Protein AF-A0A7D5QLG1-F1 (afdb_monomer)

Radius of gyration: 14.91 Å; Cα contacts (8 Å, |Δi|>4): 49; chains: 1; bounding box: 29×39×29 Å

Secondary structure (DSSP, 8-state):
--HHHHT---GGGG--TTT-S-THHHHHHHHHIIIIIHHHHHHTTSEEEETTTTEEEE-TTHHHHHHHHHHHHH-GGGS-GGGSPP---

Foldseek 3Di:
DDPCVLPVQDPVNVPPVVVPDPPVVVVVVVVCCVPPPVVVCVVVQQWDADPVVRDIGGGPCVVVCVVVVVVCSVCVVPDPPPVVPPPPD

Sequence (89 aa):
MTLYEYNRRDIEEFTAPRFNTEEKDWELFKAELNRKHLPRLKRAGIISWDRDSDTITRGPKFEDVRPLIRLIDDHPDELPEDWSYPEID

Nearest PDB structures (foldseek):
  4hbl-assembly1_B  TM=6.049E-01  e=3.252E+00  Staphylococcus epidermidis RP62A
  6rxx-assembly1_Cr  TM=6.122E-01  e=3.998E+00  Thermochaetoides thermophila
  4gcv-assembly2_D  TM=6.018E-01  e=6.041E+00  Pseudomonas aeruginosa PAO1

Mean predicted aligned error: 11.34 Å

Structure (mmCIF, N/CA/C/O backbone):
data_AF-A0A7D5QLG1-F1
#
_entry.id   AF-A0A7D5QLG1-F1
#
loop_
_atom_site.group_PDB
_atom_site.id
_atom_site.type_symbol
_atom_site.label_atom_id
_atom_site.label_alt_id
_atom_site.label_comp_id
_atom_site.label_asym_id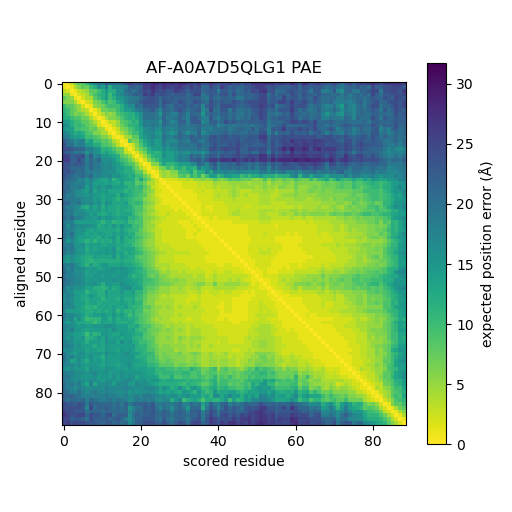
_atom_site.label_entity_id
_atom_site.label_seq_id
_atom_site.pdbx_PDB_ins_code
_atom_site.Cartn_x
_atom_site.Cartn_y
_atom_site.Cartn_z
_atom_site.occupancy
_atom_site.B_iso_or_equiv
_atom_site.auth_seq_id
_atom_site.auth_comp_id
_atom_site.auth_asym_id
_atom_site.auth_atom_id
_atom_site.pdbx_PDB_model_num
ATOM 1 N N . MET A 1 1 ? 12.757 -16.144 -2.496 1.00 40.91 1 MET A N 1
ATOM 2 C CA . MET A 1 1 ? 12.852 -14.749 -2.035 1.00 40.91 1 MET A CA 1
ATOM 3 C C . MET A 1 1 ? 11.473 -14.127 -2.059 1.00 40.91 1 MET A C 1
ATOM 5 O O . MET A 1 1 ? 10.744 -14.328 -3.026 1.00 40.91 1 MET A O 1
ATOM 9 N N . THR A 1 2 ? 11.071 -13.494 -0.962 1.00 33.47 2 THR A N 1
ATOM 10 C CA . THR A 1 2 ? 9.736 -12.894 -0.806 1.00 33.47 2 THR A CA 1
ATOM 11 C C . THR A 1 2 ? 9.768 -11.407 -1.158 1.00 33.47 2 THR A C 1
ATOM 13 O O . THR A 1 2 ? 10.814 -10.775 -1.073 1.00 33.47 2 THR A O 1
ATOM 16 N N . LEU A 1 3 ? 8.616 -10.832 -1.517 1.00 41.91 3 LEU A N 1
ATOM 17 C CA . LEU A 1 3 ? 8.451 -9.398 -1.821 1.00 41.91 3 LEU A CA 1
ATOM 18 C C . LEU A 1 3 ? 8.975 -8.474 -0.692 1.00 41.91 3 LEU A C 1
ATOM 20 O O . LEU A 1 3 ? 9.308 -7.323 -0.938 1.00 41.91 3 LEU A O 1
ATOM 24 N N . TYR A 1 4 ? 9.074 -8.995 0.536 1.00 35.28 4 TYR A N 1
ATOM 25 C CA . TYR A 1 4 ? 9.613 -8.299 1.706 1.00 35.28 4 TYR A CA 1
ATOM 26 C C . TYR A 1 4 ? 11.142 -8.125 1.669 1.00 35.28 4 TYR A C 1
ATOM 28 O O . TYR A 1 4 ? 11.670 -7.208 2.283 1.00 35.28 4 TYR A O 1
ATOM 36 N N . GLU A 1 5 ? 11.864 -9.001 0.964 1.00 40.75 5 GLU A N 1
ATOM 37 C CA . GLU A 1 5 ? 13.332 -8.959 0.898 1.00 40.75 5 GLU A CA 1
ATOM 38 C C . GLU A 1 5 ? 13.840 -7.992 -0.176 1.00 40.75 5 GLU A C 1
ATOM 40 O O . GLU A 1 5 ? 14.898 -7.400 0.009 1.00 40.75 5 GLU A O 1
ATOM 45 N N . TYR A 1 6 ? 13.089 -7.815 -1.269 1.00 44.25 6 TYR A N 1
ATOM 46 C CA . TYR A 1 6 ? 13.456 -6.911 -2.369 1.00 44.25 6 TYR A CA 1
ATOM 47 C C . TYR A 1 6 ? 13.054 -5.459 -2.096 1.00 44.25 6 TYR A C 1
ATOM 49 O O . TYR A 1 6 ? 13.764 -4.536 -2.475 1.00 44.25 6 TYR A O 1
ATOM 57 N N . ASN A 1 7 ? 11.955 -5.262 -1.363 1.00 47.28 7 ASN A N 1
ATOM 58 C CA . ASN A 1 7 ? 11.464 -3.947 -0.969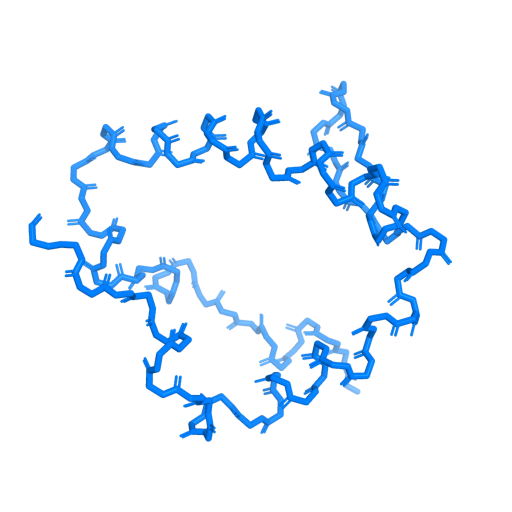 1.00 47.28 7 ASN A CA 1
ATOM 59 C C . ASN A 1 7 ? 11.632 -3.720 0.542 1.00 47.28 7 ASN A C 1
ATOM 61 O O . ASN A 1 7 ? 10.730 -3.213 1.214 1.00 47.28 7 ASN A O 1
ATOM 65 N N . ARG A 1 8 ? 12.779 -4.133 1.102 1.00 44.81 8 ARG A N 1
ATOM 66 C CA . ARG A 1 8 ? 13.179 -3.756 2.464 1.00 44.81 8 ARG A CA 1
ATOM 67 C C . ARG A 1 8 ? 13.648 -2.302 2.434 1.00 44.81 8 ARG A C 1
ATOM 69 O O . ARG A 1 8 ? 14.839 -2.035 2.538 1.00 44.81 8 ARG A O 1
ATOM 76 N N . ARG A 1 9 ? 12.704 -1.384 2.248 1.00 51.12 9 ARG A N 1
ATOM 77 C CA . ARG A 1 9 ? 12.974 0.047 2.355 1.00 51.12 9 ARG A CA 1
ATOM 78 C C . ARG A 1 9 ? 13.122 0.363 3.828 1.00 51.12 9 ARG A C 1
ATOM 80 O O . ARG A 1 9 ? 12.230 0.045 4.621 1.00 51.12 9 ARG A O 1
ATOM 87 N N . ASP A 1 10 ? 14.270 0.906 4.201 1.00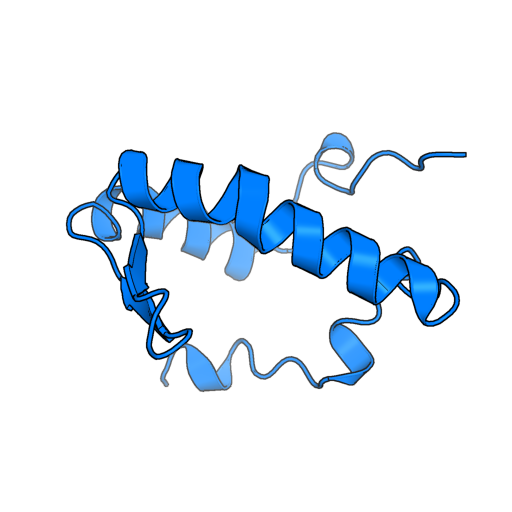 48.44 10 ASP A N 1
ATOM 88 C CA . ASP A 1 10 ? 14.445 1.425 5.551 1.00 48.44 10 ASP A CA 1
ATOM 89 C C . ASP A 1 10 ? 13.446 2.579 5.769 1.00 48.44 10 ASP A C 1
ATOM 91 O O . ASP A 1 10 ? 13.015 3.220 4.806 1.00 48.44 10 ASP A O 1
ATOM 95 N N . ILE A 1 11 ? 13.041 2.853 7.012 1.00 48.69 11 ILE A N 1
ATOM 96 C CA . ILE A 1 11 ? 12.169 4.007 7.311 1.00 48.69 11 ILE A CA 1
ATOM 97 C C . ILE A 1 11 ? 12.811 5.298 6.790 1.00 48.69 11 ILE A C 1
ATOM 99 O O . ILE A 1 11 ? 12.112 6.202 6.335 1.00 48.69 11 ILE A O 1
ATOM 103 N N . GLU A 1 12 ? 14.142 5.346 6.788 1.00 48.78 12 GLU A N 1
ATOM 104 C CA . GLU A 1 12 ? 14.914 6.461 6.251 1.00 48.78 12 GLU A CA 1
ATOM 105 C C . GLU A 1 12 ? 14.835 6.571 4.720 1.00 48.78 12 GLU A C 1
ATOM 107 O O . GLU A 1 12 ? 15.009 7.655 4.181 1.00 48.78 12 GLU A O 1
ATOM 112 N N . GLU A 1 13 ? 14.489 5.509 3.993 1.00 48.06 13 GLU A N 1
ATOM 113 C CA . GLU A 1 13 ? 14.347 5.516 2.529 1.00 48.06 13 GLU A CA 1
ATOM 114 C C . GLU A 1 13 ? 12.957 5.998 2.068 1.00 48.06 13 GLU A C 1
ATOM 116 O O . GLU A 1 13 ? 12.782 6.439 0.934 1.00 48.06 13 GLU A O 1
ATOM 121 N N . PHE A 1 14 ? 11.970 6.002 2.974 1.00 45.38 14 PHE A N 1
ATOM 122 C CA . PHE A 1 14 ? 10.705 6.726 2.792 1.00 45.38 14 PHE A CA 1
ATOM 123 C C . PHE A 1 14 ? 10.832 8.233 3.034 1.00 45.38 14 PHE A C 1
ATOM 125 O O . PHE A 1 14 ? 9.850 8.962 2.855 1.00 45.38 14 PHE A O 1
ATOM 132 N N . THR A 1 15 ? 12.029 8.730 3.364 1.00 44.16 15 THR A N 1
ATOM 133 C CA . THR A 1 15 ? 12.331 10.154 3.212 1.00 44.16 15 THR A CA 1
ATOM 134 C C . THR A 1 15 ? 12.463 10.459 1.721 1.00 44.16 15 THR A C 1
ATOM 136 O O . THR A 1 15 ? 13.538 10.680 1.172 1.00 44.16 15 THR A O 1
ATOM 139 N N . ALA A 1 16 ? 11.327 10.493 1.012 1.00 44.38 16 ALA A N 1
ATOM 140 C CA . ALA A 1 16 ? 11.298 11.281 -0.208 1.00 44.38 16 ALA A CA 1
ATOM 141 C C . ALA A 1 16 ? 11.811 12.676 0.197 1.00 44.38 16 ALA A C 1
ATOM 143 O O . ALA A 1 16 ? 11.373 13.188 1.230 1.00 44.38 16 ALA A O 1
ATOM 144 N N . PRO A 1 17 ? 12.692 13.326 -0.574 1.00 41.16 17 PRO A N 1
ATOM 145 C CA . PRO A 1 17 ? 13.134 14.694 -0.286 1.00 41.16 17 PRO A CA 1
ATOM 146 C C . PRO A 1 17 ? 11.961 15.674 -0.068 1.00 41.16 17 PRO A C 1
ATOM 148 O O . PRO A 1 17 ? 12.118 16.707 0.570 1.00 41.16 17 PRO A O 1
ATOM 151 N N . ARG A 1 18 ? 10.763 15.301 -0.541 1.00 43.88 18 ARG A N 1
ATOM 152 C CA . ARG A 1 18 ? 9.472 15.986 -0.398 1.00 43.88 18 ARG A CA 1
ATOM 153 C C . ARG A 1 18 ? 8.646 15.600 0.851 1.00 43.88 18 ARG A C 1
ATOM 155 O O . ARG A 1 18 ? 7.695 16.299 1.164 1.00 43.88 18 ARG A O 1
ATOM 162 N N . PHE A 1 19 ? 8.990 14.519 1.557 1.00 44.97 19 PHE A N 1
ATOM 163 C CA . PHE A 1 19 ? 8.508 14.210 2.916 1.00 44.97 19 PHE A CA 1
ATOM 164 C C . PHE A 1 19 ? 9.492 14.678 3.997 1.00 44.97 19 PHE A C 1
ATOM 166 O O . PHE A 1 19 ? 9.236 14.472 5.182 1.00 44.97 19 PHE A O 1
ATO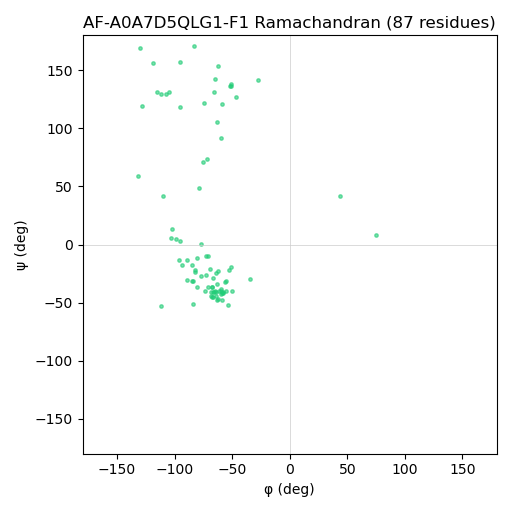M 173 N N . ASN A 1 20 ? 10.596 15.340 3.617 1.00 48.56 20 ASN A N 1
ATOM 174 C CA . ASN A 1 20 ? 11.459 16.078 4.544 1.00 48.56 20 ASN A CA 1
ATOM 175 C C . ASN A 1 20 ? 10.854 17.440 4.901 1.00 48.56 20 ASN A C 1
ATOM 177 O O . ASN A 1 20 ? 11.461 18.504 4.804 1.00 48.56 20 ASN A O 1
ATOM 181 N N . THR A 1 21 ? 9.593 17.385 5.254 1.00 45.09 21 THR A N 1
ATOM 182 C CA . THR A 1 21 ? 8.757 18.508 5.582 1.00 45.09 21 THR A CA 1
ATOM 183 C C . THR A 1 21 ? 8.407 18.331 7.041 1.00 45.09 21 THR A C 1
ATOM 185 O O . THR A 1 21 ? 8.054 17.225 7.450 1.00 45.09 21 THR A O 1
ATOM 188 N N . GLU A 1 22 ? 8.577 19.392 7.822 1.00 51.38 22 GLU A N 1
ATOM 189 C CA . GLU A 1 22 ? 8.214 19.496 9.238 1.00 51.38 22 GLU A CA 1
ATOM 190 C C . GLU A 1 22 ? 7.031 18.575 9.606 1.00 51.38 22 GLU A C 1
ATOM 192 O O . GLU A 1 22 ? 6.098 18.475 8.816 1.00 51.38 22 GLU A O 1
ATOM 197 N N . GLU A 1 23 ? 7.029 17.933 10.788 1.00 52.47 23 GLU A N 1
ATOM 198 C CA . GLU A 1 23 ? 6.044 16.915 11.254 1.00 52.47 23 GLU A CA 1
ATOM 199 C C . GLU A 1 23 ? 4.576 17.119 10.797 1.00 52.47 23 GLU A C 1
ATOM 201 O O . GLU A 1 23 ? 3.822 16.163 10.609 1.00 52.47 23 GLU A O 1
ATOM 206 N N . LYS A 1 24 ? 4.177 18.376 10.593 1.00 52.38 24 LYS A N 1
ATOM 207 C CA . LYS A 1 24 ? 2.923 18.842 9.993 1.00 52.38 24 LYS A CA 1
ATOM 208 C C . LYS A 1 24 ? 2.553 18.200 8.648 1.00 52.38 24 LYS A C 1
ATOM 210 O O . LYS A 1 24 ? 1.381 17.887 8.435 1.00 52.38 24 LYS A O 1
ATOM 215 N N . ASP A 1 25 ? 3.513 17.982 7.763 1.00 65.31 25 ASP A N 1
ATOM 216 C CA . ASP A 1 25 ? 3.249 17.498 6.403 1.00 65.31 25 ASP A CA 1
ATOM 217 C C . ASP A 1 25 ? 3.078 15.978 6.354 1.00 65.31 25 ASP A C 1
ATOM 219 O O . ASP A 1 25 ? 2.345 15.453 5.514 1.00 65.31 25 ASP A O 1
ATOM 223 N N . TRP A 1 26 ? 3.630 15.265 7.338 1.00 64.19 26 TRP A N 1
ATOM 224 C CA . TRP A 1 26 ? 3.361 13.843 7.530 1.00 64.19 26 TRP A CA 1
ATOM 225 C C . TRP A 1 26 ? 1.918 13.589 7.981 1.00 64.19 26 TRP A C 1
ATOM 227 O O . TRP A 1 26 ? 1.255 12.678 7.480 1.00 64.19 26 TRP A O 1
ATOM 237 N N . GLU A 1 27 ? 1.388 14.422 8.879 1.00 74.25 27 GLU A N 1
ATOM 238 C CA . GLU A 1 27 ? -0.015 14.336 9.303 1.00 74.25 27 GLU A CA 1
ATOM 239 C C . GLU A 1 27 ? -0.983 14.707 8.172 1.00 74.25 27 GLU A C 1
ATOM 241 O O . GLU A 1 27 ? -2.026 14.063 8.005 1.00 74.25 27 GLU A O 1
ATOM 246 N N . LEU A 1 28 ? -0.621 15.688 7.338 1.00 75.44 28 LEU A N 1
ATOM 247 C CA . LEU A 1 28 ? -1.381 16.013 6.133 1.00 75.44 28 LEU A CA 1
ATOM 248 C C . LEU A 1 28 ? -1.376 14.840 5.144 1.00 75.44 28 LEU A C 1
ATOM 250 O O . LEU A 1 28 ? -2.444 14.418 4.692 1.00 75.44 28 LEU A O 1
ATOM 254 N N . PHE A 1 29 ? -0.207 14.259 4.871 1.00 76.75 29 PHE A N 1
ATOM 255 C CA . PHE A 1 29 ? -0.073 13.105 3.987 1.00 76.75 29 PHE A CA 1
ATOM 256 C C . PHE A 1 29 ? -0.890 11.905 4.478 1.00 76.75 29 PHE A C 1
ATOM 258 O O . PHE A 1 29 ? -1.676 11.338 3.715 1.00 76.75 29 PHE A O 1
ATOM 265 N N . LYS A 1 30 ? -0.796 11.548 5.766 1.00 78.12 30 LYS A N 1
ATOM 266 C CA . LYS A 1 30 ? -1.629 10.486 6.358 1.00 78.12 30 LYS A CA 1
ATOM 267 C C . LYS A 1 30 ? -3.113 10.784 6.211 1.00 78.12 30 LYS A C 1
ATOM 269 O O . LYS A 1 30 ? -3.893 9.873 5.918 1.00 78.12 30 LYS A O 1
ATOM 274 N N . ALA A 1 31 ? -3.528 12.033 6.423 1.00 81.12 31 ALA A N 1
ATOM 275 C CA . ALA A 1 31 ? -4.922 12.424 6.281 1.00 81.12 31 ALA A CA 1
ATOM 276 C C . ALA A 1 31 ? -5.403 12.269 4.830 1.00 81.12 31 ALA A C 1
ATOM 278 O O . ALA A 1 31 ? -6.509 11.771 4.604 1.00 81.12 31 ALA A O 1
ATOM 279 N N . GLU A 1 32 ? -4.589 12.639 3.840 1.00 80.44 32 GLU A N 1
ATOM 280 C CA . GLU A 1 32 ? -4.913 12.453 2.424 1.00 80.44 32 GLU A CA 1
ATOM 281 C C . GLU A 1 32 ? -4.921 10.981 2.012 1.00 80.44 32 GLU A C 1
ATOM 283 O O . GLU A 1 32 ? -5.867 10.534 1.354 1.00 80.44 32 GLU A O 1
ATOM 288 N N . LEU A 1 33 ? -3.929 10.203 2.450 1.00 83.19 33 LEU A N 1
ATOM 289 C CA . LEU A 1 33 ? -3.856 8.760 2.232 1.00 83.19 33 LEU A CA 1
ATOM 290 C C . LEU A 1 33 ? -5.142 8.080 2.722 1.00 83.19 33 LEU A C 1
ATOM 292 O O . LEU A 1 33 ? -5.829 7.414 1.942 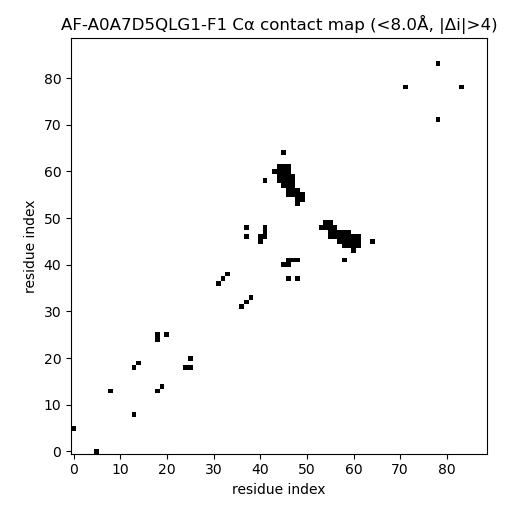1.00 83.19 33 LEU A O 1
ATOM 296 N N . ASN A 1 34 ? -5.534 8.352 3.968 1.00 84.06 34 ASN A N 1
ATOM 297 C CA . ASN A 1 34 ? -6.729 7.790 4.595 1.00 84.06 34 ASN A CA 1
ATOM 298 C C . ASN A 1 34 ? -8.046 8.267 3.967 1.00 84.06 34 ASN A C 1
ATOM 300 O O . ASN A 1 34 ? -8.985 7.484 3.806 1.00 84.06 34 ASN A O 1
ATOM 304 N N . ARG A 1 35 ? -8.163 9.555 3.621 1.00 85.56 35 ARG A N 1
ATOM 305 C CA . ARG A 1 35 ? -9.440 10.141 3.167 1.00 85.56 35 ARG A CA 1
ATOM 306 C C . ARG A 1 35 ? -9.659 10.043 1.661 1.00 85.56 35 ARG A C 1
ATOM 308 O O . ARG A 1 35 ? -10.807 9.967 1.229 1.00 85.56 35 ARG A O 1
ATOM 315 N N . LYS A 1 36 ? -8.592 10.060 0.857 1.00 85.69 36 LYS A N 1
ATOM 316 C CA . LYS A 1 36 ? -8.668 10.116 -0.613 1.00 85.69 36 LYS A CA 1
ATOM 317 C C . LYS A 1 36 ? -8.193 8.822 -1.261 1.00 85.69 36 LYS A C 1
ATOM 319 O O . LYS A 1 36 ? -8.917 8.260 -2.083 1.00 85.69 36 LYS A O 1
ATOM 324 N N . HIS A 1 37 ? -7.000 8.342 -0.922 1.00 86.06 37 HIS A N 1
ATOM 325 C CA . HIS A 1 37 ? -6.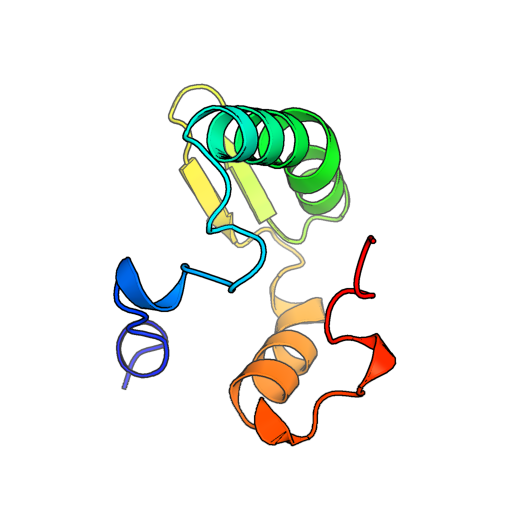337 7.294 -1.704 1.00 86.06 37 HIS A CA 1
ATOM 326 C C . HIS A 1 37 ? -6.795 5.882 -1.326 1.00 86.06 37 HIS A C 1
ATOM 328 O O . HIS A 1 37 ? -7.254 5.142 -2.201 1.00 86.06 37 HIS A O 1
ATOM 334 N N . LEU A 1 38 ? -6.776 5.524 -0.038 1.00 91.00 38 LEU A N 1
ATOM 335 C CA . LEU A 1 38 ? -7.202 4.196 0.421 1.00 91.00 38 LEU A CA 1
ATOM 336 C C . LEU A 1 38 ? -8.666 3.877 0.062 1.00 91.00 38 LEU A C 1
ATOM 338 O O . LEU A 1 38 ? -8.919 2.792 -0.471 1.00 91.00 38 LEU A O 1
ATOM 342 N N . PRO A 1 39 ? -9.644 4.799 0.208 1.00 93.19 39 PRO A N 1
ATOM 343 C CA . PRO A 1 39 ? -11.007 4.558 -0.264 1.00 93.19 39 PRO A CA 1
ATOM 344 C C . PRO A 1 39 ? -11.093 4.292 -1.770 1.00 93.19 39 PRO A C 1
ATOM 346 O O . PRO A 1 39 ? -11.882 3.449 -2.200 1.00 93.19 39 PRO A O 1
ATOM 349 N N . ARG A 1 40 ? -10.294 4.992 -2.588 1.00 92.94 40 ARG A N 1
ATOM 350 C CA . ARG A 1 40 ? -10.285 4.813 -4.048 1.00 92.94 40 ARG A CA 1
ATOM 351 C C . ARG A 1 40 ? -9.730 3.448 -4.433 1.00 92.94 40 ARG A C 1
ATOM 353 O O . ARG A 1 40 ? -10.350 2.769 -5.247 1.00 92.94 40 ARG A O 1
ATOM 360 N N . LEU A 1 41 ? -8.622 3.037 -3.821 1.00 93.62 41 LEU A N 1
ATOM 361 C CA . LEU A 1 41 ? -8.010 1.727 -4.053 1.00 93.62 41 LEU A CA 1
ATOM 362 C C . LEU A 1 41 ? -8.919 0.585 -3.579 1.00 93.62 41 LEU A C 1
ATOM 364 O O . LEU A 1 41 ? -9.074 -0.409 -4.291 1.00 93.62 41 LEU A O 1
ATOM 368 N N . LYS A 1 42 ? -9.589 0.753 -2.428 1.00 93.31 42 LYS A N 1
ATOM 369 C CA . LYS A 1 42 ? -10.591 -0.200 -1.927 1.00 93.31 42 LYS A CA 1
ATOM 370 C C . LYS A 1 42 ? -11.770 -0.322 -2.887 1.00 93.31 42 LYS A C 1
ATOM 372 O O . LYS A 1 42 ? -12.167 -1.425 -3.245 1.00 93.31 42 LYS A O 1
ATOM 377 N N . ARG A 1 43 ? -12.309 0.809 -3.357 1.00 95.44 43 ARG A N 1
ATOM 378 C CA . ARG A 1 43 ? -13.410 0.834 -4.333 1.00 95.44 43 ARG A CA 1
ATOM 379 C C . ARG A 1 43 ? -13.019 0.204 -5.671 1.00 95.44 43 ARG A C 1
ATOM 381 O O . ARG A 1 43 ? -13.856 -0.425 -6.306 1.00 95.44 43 ARG A O 1
ATOM 388 N N . ALA A 1 44 ? -11.762 0.347 -6.085 1.00 94.94 44 ALA A N 1
ATOM 389 C CA . ALA A 1 44 ? -11.227 -0.324 -7.266 1.00 94.94 44 ALA A CA 1
ATOM 390 C C . ALA A 1 44 ? -11.015 -1.837 -7.058 1.00 94.94 44 ALA A C 1
ATOM 392 O O . ALA A 1 44 ? -10.756 -2.540 -8.028 1.00 94.94 44 ALA A O 1
ATOM 393 N N . GLY A 1 45 ? -11.131 -2.349 -5.827 1.00 95.50 45 GLY A N 1
ATOM 394 C CA . GLY A 1 45 ? -10.906 -3.755 -5.486 1.00 95.50 45 GLY A CA 1
ATOM 395 C C . GLY A 1 45 ? -9.432 -4.159 -5.457 1.00 95.50 45 GLY A C 1
ATOM 396 O O . GLY A 1 45 ? -9.137 -5.345 -5.344 1.00 95.50 45 GLY A O 1
ATOM 397 N N . ILE A 1 46 ? -8.515 -3.194 -5.562 1.00 95.62 46 ILE A N 1
ATOM 398 C CA . ILE A 1 46 ? -7.066 -3.431 -5.572 1.00 95.62 46 ILE A CA 1
ATOM 399 C C . ILE A 1 46 ? -6.581 -3.788 -4.166 1.00 95.62 46 ILE A C 1
ATOM 401 O O . ILE A 1 46 ? -5.770 -4.695 -3.993 1.00 95.62 46 ILE A O 1
ATOM 405 N N . ILE A 1 47 ? -7.117 -3.106 -3.152 1.00 94.12 47 ILE A N 1
ATOM 406 C CA . ILE A 1 47 ? -6.857 -3.395 -1.740 1.00 94.12 47 ILE A CA 1
ATOM 407 C C . ILE A 1 47 ? -8.155 -3.765 -1.026 1.00 94.12 47 ILE A C 1
ATOM 409 O O . ILE A 1 47 ? -9.243 -3.345 -1.421 1.00 94.12 47 ILE A O 1
ATOM 413 N N . SER A 1 48 ? -8.026 -4.500 0.069 1.00 92.12 48 SER A N 1
ATOM 414 C CA . SER A 1 48 ? -9.011 -4.514 1.139 1.00 92.12 48 SER A CA 1
ATOM 415 C C . SER A 1 48 ? -8.445 -3.698 2.296 1.00 92.12 48 SER A C 1
ATOM 417 O O . SER A 1 48 ? -7.284 -3.855 2.663 1.00 92.12 48 SER A O 1
ATOM 419 N N . TRP A 1 49 ? -9.244 -2.783 2.831 1.00 91.19 49 TRP A N 1
ATOM 420 C CA . TRP A 1 49 ? -8.832 -1.913 3.928 1.00 91.19 49 TRP A CA 1
ATOM 421 C C . TRP A 1 49 ? -9.860 -1.988 5.048 1.00 91.19 49 TRP A C 1
ATOM 423 O O . TRP A 1 49 ? -11.043 -1.679 4.829 1.00 91.19 49 TRP A O 1
ATOM 433 N N . ASP A 1 50 ? -9.388 -2.429 6.209 1.00 87.56 50 ASP A N 1
ATOM 434 C CA . ASP A 1 50 ? -10.100 -2.422 7.477 1.00 87.56 50 ASP A CA 1
ATOM 435 C C . ASP A 1 50 ? -9.711 -1.152 8.242 1.00 87.56 50 ASP A C 1
ATOM 437 O O . ASP A 1 50 ? -8.537 -0.931 8.536 1.00 87.56 50 ASP A O 1
ATOM 441 N N . ARG A 1 51 ? -10.700 -0.292 8.507 1.00 82.69 51 ARG A N 1
ATOM 442 C CA . ARG A 1 51 ? -10.485 0.979 9.210 1.00 82.69 51 ARG A CA 1
ATOM 443 C C . ARG A 1 51 ? -10.434 0.818 10.720 1.00 82.69 51 ARG A C 1
ATOM 445 O O . ARG A 1 51 ? -9.882 1.688 11.380 1.00 82.69 51 ARG A O 1
ATOM 452 N N . ASP A 1 52 ? -11.012 -0.255 11.244 1.00 85.38 52 ASP A N 1
ATOM 453 C CA . ASP A 1 52 ? -11.110 -0.472 12.681 1.00 85.38 52 ASP A CA 1
ATOM 454 C C . ASP A 1 52 ? -9.786 -1.033 13.214 1.00 85.38 52 ASP A C 1
ATOM 456 O O . ASP A 1 52 ? -9.337 -0.649 14.291 1.00 85.38 52 ASP A O 1
ATOM 460 N N . SER A 1 53 ? -9.121 -1.884 12.425 1.00 86.38 53 SER A N 1
ATOM 461 C CA . SER A 1 53 ? -7.792 -2.426 12.735 1.00 86.38 53 SER A CA 1
ATOM 462 C C . SER A 1 53 ? -6.636 -1.709 12.024 1.00 86.38 53 SER A C 1
ATOM 464 O O . SER A 1 53 ? -5.501 -2.180 12.090 1.00 86.38 53 SER A O 1
ATOM 466 N N . ASP A 1 54 ? -6.927 -0.632 11.288 1.00 81.62 54 ASP A N 1
ATOM 467 C CA . ASP A 1 54 ? -5.995 0.097 10.410 1.00 81.62 54 ASP A CA 1
ATOM 468 C C . ASP A 1 54 ? -5.114 -0.826 9.544 1.00 81.62 54 ASP A C 1
ATOM 470 O O . ASP A 1 54 ? -3.905 -0.658 9.395 1.00 81.62 54 ASP A O 1
ATOM 474 N N . THR A 1 55 ? -5.722 -1.884 9.003 1.00 84.94 55 THR A N 1
ATOM 475 C CA . THR A 1 55 ? -5.002 -2.942 8.289 1.00 84.94 55 THR A CA 1
ATOM 476 C C . THR A 1 55 ? -5.336 -2.914 6.806 1.00 84.94 55 THR A C 1
ATOM 478 O O . THR A 1 55 ? -6.502 -2.942 6.400 1.00 84.94 55 THR A O 1
ATOM 481 N N . ILE A 1 56 ? -4.298 -2.913 5.971 1.00 87.94 56 ILE A N 1
ATOM 482 C CA . ILE A 1 5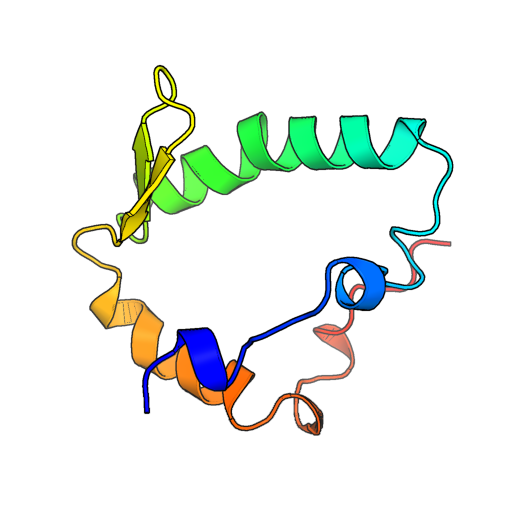6 ? -4.415 -2.986 4.514 1.00 87.94 56 ILE A CA 1
ATOM 483 C C . ILE A 1 56 ? -3.962 -4.370 4.050 1.00 87.94 56 ILE A C 1
ATOM 485 O O . ILE A 1 56 ? -2.877 -4.838 4.385 1.00 87.94 56 ILE A O 1
ATOM 489 N N . THR A 1 57 ? -4.791 -5.024 3.244 1.00 91.56 57 THR A N 1
ATOM 490 C CA . THR A 1 57 ? -4.510 -6.327 2.629 1.00 91.56 57 THR A CA 1
ATOM 491 C C . THR A 1 57 ? -4.795 -6.282 1.128 1.00 91.56 57 THR A C 1
ATOM 493 O O . THR A 1 57 ? -5.364 -5.318 0.608 1.00 91.56 57 THR A O 1
ATOM 496 N N . ARG A 1 58 ? -4.379 -7.318 0.392 1.00 93.06 58 ARG A N 1
ATOM 497 C CA . ARG A 1 58 ? -4.655 -7.416 -1.049 1.00 93.06 58 ARG A CA 1
ATOM 498 C C . ARG A 1 58 ? -6.153 -7.574 -1.288 1.00 93.06 58 ARG A C 1
ATOM 500 O O . ARG A 1 58 ? -6.806 -8.401 -0.657 1.00 93.06 58 ARG A O 1
ATOM 507 N N . GLY A 1 59 ? -6.684 -6.773 -2.203 1.00 93.75 59 GLY A N 1
ATOM 508 C CA . GLY A 1 59 ? -8.062 -6.888 -2.655 1.00 93.75 59 GLY A CA 1
ATOM 509 C C . GLY A 1 59 ? -8.216 -7.958 -3.742 1.00 93.75 59 GLY A C 1
ATOM 510 O O . GLY A 1 59 ? -7.223 -8.455 -4.278 1.00 93.75 59 GLY A O 1
ATOM 511 N N . PRO A 1 60 ? -9.45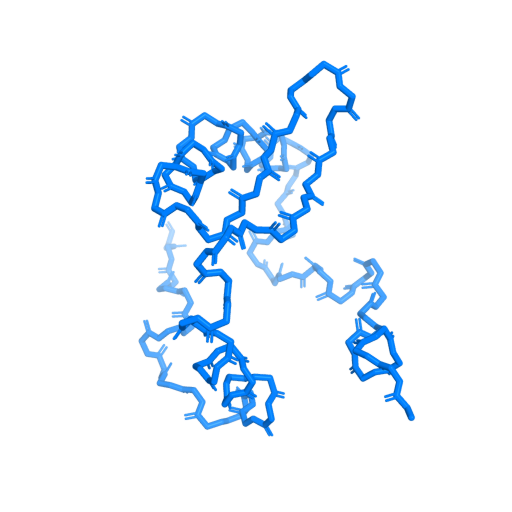8 -8.306 -4.109 1.00 95.94 60 PRO A N 1
ATOM 512 C CA . PRO A 1 60 ? -9.741 -9.354 -5.092 1.00 95.94 60 PRO A CA 1
ATOM 513 C C . PRO A 1 60 ? -9.194 -9.063 -6.499 1.00 95.94 60 PRO A C 1
ATOM 515 O O . PRO A 1 60 ? -8.982 -9.996 -7.263 1.00 95.94 60 PRO A O 1
ATOM 518 N N . LYS A 1 61 ? -8.955 -7.790 -6.840 1.00 94.50 61 LYS A N 1
ATOM 519 C CA . LYS A 1 61 ? -8.396 -7.347 -8.129 1.00 94.50 61 LYS A CA 1
ATOM 520 C C . LYS A 1 61 ? -6.913 -6.991 -8.048 1.00 94.50 61 LYS A C 1
ATOM 522 O O . LYS A 1 61 ? -6.377 -6.351 -8.945 1.00 94.50 61 LYS A O 1
ATOM 527 N N . PHE A 1 62 ? -6.235 -7.361 -6.962 1.00 94.06 62 PHE A N 1
ATOM 528 C CA . PHE A 1 62 ? -4.811 -7.070 -6.821 1.00 94.06 62 PHE A CA 1
ATOM 529 C C . PHE A 1 62 ? -3.987 -7.704 -7.948 1.00 94.06 62 PHE A C 1
ATOM 531 O O . PHE A 1 62 ? -3.084 -7.067 -8.484 1.00 94.06 62 PHE A O 1
ATOM 538 N N . GLU A 1 63 ? -4.319 -8.934 -8.341 1.00 93.75 63 GLU A N 1
ATOM 539 C CA . GLU A 1 63 ? -3.595 -9.646 -9.399 1.00 93.75 63 GLU A CA 1
ATOM 540 C C . GLU A 1 63 ? -3.705 -8.954 -10.768 1.00 93.75 63 GLU A C 1
ATOM 542 O O . GLU A 1 63 ? -2.777 -9.067 -11.561 1.00 93.75 63 GLU A O 1
ATOM 547 N N . ASP A 1 64 ? -4.754 -8.159 -11.012 1.00 94.94 64 ASP A N 1
ATOM 548 C CA . ASP A 1 64 ? -4.922 -7.398 -12.259 1.00 94.94 64 ASP A CA 1
ATOM 549 C C . ASP A 1 64 ? -3.862 -6.293 -12.398 1.00 94.94 64 ASP A C 1
ATOM 551 O O . ASP A 1 64 ? -3.367 -6.019 -13.489 1.00 94.94 64 ASP A O 1
ATOM 555 N N . VAL A 1 65 ? -3.494 -5.653 -11.282 1.00 92.00 65 VAL A N 1
ATOM 556 C CA . VAL A 1 65 ? -2.502 -4.561 -11.253 1.00 92.00 65 VAL A CA 1
ATOM 557 C C . VAL A 1 65 ? -1.101 -5.042 -10.888 1.00 92.00 65 VAL A C 1
ATOM 559 O O . VAL A 1 65 ? -0.124 -4.319 -11.074 1.00 92.00 65 VAL A O 1
ATOM 562 N N . ARG A 1 66 ? -0.975 -6.270 -10.383 1.00 90.38 66 ARG A N 1
ATOM 563 C CA . ARG A 1 66 ? 0.294 -6.848 -9.941 1.00 90.38 66 ARG A CA 1
ATOM 564 C C . ARG A 1 66 ? 1.394 -6.846 -11.011 1.00 90.38 66 ARG A C 1
ATOM 566 O O . ARG A 1 66 ? 2.528 -6.565 -10.630 1.00 90.38 66 ARG A O 1
ATOM 573 N N . PRO A 1 67 ? 1.134 -7.132 -12.303 1.00 91.25 67 PRO A N 1
ATOM 574 C CA . PRO A 1 67 ? 2.168 -7.054 -13.334 1.00 91.25 67 PRO A CA 1
ATOM 575 C C . PRO A 1 67 ? 2.732 -5.641 -13.488 1.00 91.25 67 PRO A C 1
ATOM 577 O O . PRO A 1 67 ? 3.941 -5.487 -13.599 1.00 91.25 67 PRO A O 1
ATOM 580 N N . LEU A 1 68 ? 1.873 -4.619 -13.422 1.00 88.50 68 LEU A N 1
ATOM 581 C CA . LEU A 1 68 ? 2.298 -3.221 -13.478 1.00 88.50 68 LEU A CA 1
ATOM 582 C C . LEU A 1 68 ? 3.120 -2.840 -12.243 1.00 88.50 68 LEU A C 1
ATOM 584 O O . LEU A 1 68 ? 4.177 -2.240 -12.378 1.00 88.50 68 LEU A O 1
ATOM 588 N N . ILE A 1 69 ? 2.660 -3.226 -11.047 1.00 86.62 69 ILE A N 1
ATOM 589 C CA . ILE A 1 69 ? 3.393 -2.967 -9.797 1.00 86.62 69 ILE A CA 1
ATOM 590 C C . ILE A 1 69 ? 4.781 -3.615 -9.842 1.00 86.62 69 ILE A C 1
ATOM 592 O O . ILE A 1 69 ? 5.752 -2.993 -9.435 1.00 86.62 69 ILE A O 1
ATOM 596 N N . ARG A 1 70 ? 4.882 -4.843 -10.362 1.00 85.94 70 ARG A N 1
ATOM 597 C CA . ARG A 1 70 ? 6.164 -5.536 -10.541 1.00 85.94 70 ARG A CA 1
ATOM 598 C C . ARG A 1 70 ? 7.075 -4.834 -11.532 1.00 85.94 70 ARG A C 1
ATOM 600 O O . ARG A 1 70 ? 8.238 -4.668 -11.229 1.00 85.94 70 ARG A O 1
ATOM 607 N N . LEU A 1 71 ? 6.543 -4.396 -12.671 1.00 85.44 71 LEU A N 1
ATOM 608 C CA . LEU A 1 71 ? 7.331 -3.673 -13.666 1.00 85.44 71 LEU A CA 1
ATOM 609 C C . LEU A 1 71 ? 7.963 -2.404 -13.073 1.00 85.44 71 LEU A C 1
ATOM 611 O O . LEU A 1 71 ? 9.123 -2.122 -13.336 1.00 85.44 71 LEU A O 1
ATOM 615 N N . ILE A 1 72 ? 7.205 -1.674 -12.250 1.00 83.50 72 ILE A N 1
ATOM 616 C CA . ILE A 1 72 ? 7.687 -0.479 -11.545 1.00 83.50 72 ILE A CA 1
ATOM 617 C C . ILE A 1 72 ? 8.768 -0.834 -10.512 1.00 83.50 72 ILE A C 1
ATOM 619 O O . ILE A 1 72 ? 9.742 -0.104 -10.374 1.00 83.50 72 ILE A O 1
ATOM 623 N N . ASP A 1 73 ? 8.588 -1.937 -9.784 1.00 79.38 73 ASP A N 1
ATOM 624 C CA . ASP A 1 73 ? 9.527 -2.408 -8.755 1.00 79.38 73 ASP A CA 1
ATOM 625 C C . ASP A 1 73 ? 10.834 -2.952 -9.357 1.00 79.38 73 ASP A C 1
ATOM 627 O O . ASP A 1 73 ? 11.907 -2.740 -8.800 1.00 79.38 73 ASP A O 1
ATOM 631 N N . ASP A 1 74 ? 10.741 -3.619 -10.510 1.00 82.94 74 ASP A N 1
ATOM 632 C CA . ASP A 1 74 ? 11.871 -4.219 -11.223 1.00 82.94 74 ASP A CA 1
ATOM 633 C C . ASP A 1 74 ? 12.711 -3.163 -11.975 1.00 82.94 74 ASP A C 1
ATOM 635 O O . ASP A 1 74 ? 13.906 -3.378 -12.171 1.00 82.94 74 ASP A O 1
ATOM 639 N N . HIS A 1 75 ? 12.107 -2.033 -12.376 1.00 82.12 75 HIS A N 1
ATOM 640 C CA . HIS A 1 75 ? 12.745 -0.971 -13.173 1.00 82.12 75 HIS A CA 1
ATOM 641 C C . HIS A 1 75 ? 12.508 0.444 -12.596 1.00 82.12 75 HIS A C 1
ATOM 643 O O . HIS A 1 75 ? 11.935 1.306 -13.273 1.00 82.12 75 HIS A O 1
ATOM 649 N N . PRO A 1 76 ? 12.913 0.722 -11.344 1.00 72.38 76 PRO A N 1
ATOM 650 C CA . PRO A 1 76 ? 12.655 2.012 -10.698 1.00 72.38 76 PRO A CA 1
ATOM 651 C C . PRO A 1 76 ? 13.399 3.185 -11.360 1.00 72.38 76 PRO A C 1
ATOM 653 O O . PRO A 1 76 ? 12.928 4.318 -11.319 1.00 72.38 76 PRO A O 1
ATOM 656 N N . ASP A 1 77 ? 14.550 2.918 -11.972 1.00 76.06 77 ASP A N 1
ATOM 657 C CA . ASP A 1 77 ? 15.420 3.865 -12.676 1.00 76.06 77 ASP A CA 1
ATOM 658 C C . ASP A 1 77 ? 14.961 4.185 -14.108 1.00 76.06 77 ASP A C 1
ATOM 660 O O . ASP A 1 77 ? 15.432 5.152 -14.704 1.00 76.06 77 ASP A O 1
ATOM 664 N N . GLU A 1 78 ? 14.005 3.423 -14.642 1.00 78.94 78 GLU A N 1
ATOM 665 C CA . GLU A 1 78 ? 13.429 3.629 -15.979 1.00 78.94 78 GLU A CA 1
ATOM 666 C C . GLU A 1 78 ? 12.037 4.281 -15.934 1.00 78.94 78 GLU A C 1
ATOM 668 O O . GLU A 1 78 ? 11.362 4.408 -16.961 1.00 78.94 78 GLU A O 1
ATOM 673 N N . LEU A 1 79 ? 11.569 4.677 -14.746 1.00 77.94 79 LE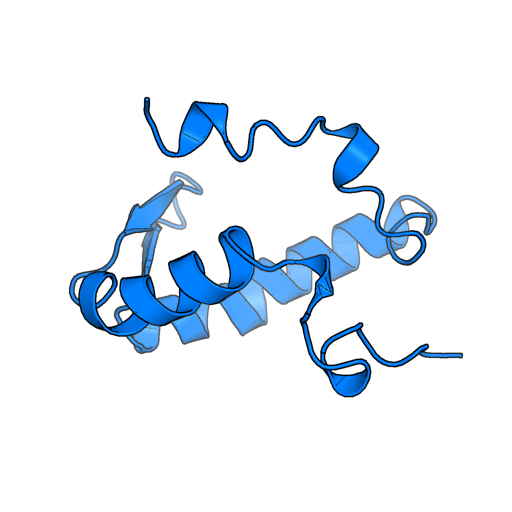U A N 1
ATOM 674 C CA . LEU A 1 79 ? 10.270 5.322 -14.613 1.00 77.94 79 LEU A CA 1
ATOM 675 C C . LEU A 1 79 ? 10.270 6.676 -15.339 1.00 77.94 79 LEU A C 1
ATOM 677 O O . LEU A 1 79 ? 11.266 7.399 -15.287 1.00 77.94 79 LEU A O 1
ATOM 681 N N . PRO A 1 80 ? 9.155 7.049 -15.998 1.00 77.69 80 PRO A N 1
ATOM 682 C CA . PRO A 1 80 ? 9.037 8.356 -16.627 1.00 77.69 80 PRO A CA 1
ATOM 683 C C . PRO A 1 80 ? 9.393 9.474 -15.646 1.00 77.69 80 PRO A C 1
ATOM 685 O O . PRO A 1 80 ? 8.936 9.454 -14.503 1.00 77.69 80 PRO A O 1
ATOM 688 N N . GLU A 1 81 ? 10.135 10.485 -16.102 1.00 66.88 81 GLU A N 1
ATOM 689 C CA . GLU A 1 81 ? 10.442 11.661 -15.274 1.00 66.88 81 GLU A CA 1
ATOM 690 C C . GLU A 1 81 ? 9.156 12.340 -14.768 1.00 66.88 81 GLU A C 1
ATOM 692 O O . GLU A 1 81 ? 9.117 12.788 -13.633 1.00 66.88 81 GLU A O 1
ATOM 697 N N . ASP A 1 82 ? 8.059 12.299 -15.535 1.00 63.78 82 ASP A N 1
ATOM 698 C CA . ASP A 1 82 ? 6.729 12.795 -15.128 1.00 63.78 82 ASP A CA 1
ATOM 699 C C . ASP A 1 82 ? 6.022 11.942 -14.050 1.00 63.78 82 ASP A C 1
ATOM 701 O O . ASP A 1 82 ? 4.961 12.316 -13.543 1.00 63.78 82 ASP A O 1
ATOM 705 N N . TRP A 1 83 ? 6.545 10.753 -13.732 1.00 67.19 83 TRP A N 1
ATOM 706 C CA . TRP A 1 83 ? 6.086 9.932 -12.604 1.00 67.19 83 TRP A CA 1
ATOM 707 C C . TRP A 1 83 ? 6.902 10.193 -11.338 1.00 67.19 83 TRP A C 1
ATOM 709 O O . TRP A 1 83 ? 6.419 9.890 -10.242 1.00 67.19 83 TRP A O 1
ATOM 719 N N . SER A 1 84 ? 8.093 10.794 -11.465 1.00 57.50 84 SER A N 1
ATOM 720 C CA . SER A 1 84 ? 8.661 11.559 -10.359 1.00 57.50 84 SER A CA 1
ATOM 721 C C . SER A 1 84 ? 7.653 12.655 -10.055 1.00 57.50 84 SER A C 1
ATOM 723 O O . SER A 1 84 ? 7.250 13.398 -10.949 1.00 57.50 84 SER A O 1
ATOM 725 N N . TYR A 1 85 ? 7.147 12.691 -8.823 1.00 50.66 85 TYR A N 1
ATOM 726 C CA . TYR A 1 85 ? 6.161 13.689 -8.424 1.00 50.66 85 TYR A CA 1
ATOM 727 C C . TYR A 1 85 ? 6.634 15.067 -8.901 1.00 50.66 85 TYR A C 1
ATOM 729 O O . TYR A 1 85 ? 7.775 15.417 -8.583 1.00 50.66 85 TYR A O 1
ATOM 737 N N . PRO A 1 86 ? 5.801 15.831 -9.642 1.00 41.53 86 PRO A N 1
ATOM 738 C CA . PRO A 1 86 ? 6.198 17.145 -10.118 1.00 41.53 86 PRO A CA 1
ATOM 739 C C . PRO A 1 86 ? 6.720 17.920 -8.924 1.00 41.53 86 PRO A C 1
ATOM 741 O O . PRO A 1 86 ? 6.140 17.836 -7.831 1.00 41.53 86 PRO A O 1
ATOM 744 N N . GLU A 1 87 ? 7.838 18.611 -9.118 1.00 43.34 87 GLU A N 1
ATOM 745 C CA . GLU A 1 87 ? 8.344 19.492 -8.093 1.00 43.34 87 GLU A CA 1
ATOM 746 C C . GLU A 1 87 ? 7.258 20.554 -7.811 1.00 43.34 87 GLU A C 1
ATOM 748 O O . GLU A 1 87 ? 7.152 21.538 -8.530 1.00 43.34 87 GLU A O 1
ATOM 753 N N . ILE A 1 88 ? 6.357 20.318 -6.842 1.00 38.03 88 ILE A N 1
ATOM 754 C CA . ILE A 1 88 ? 5.533 21.373 -6.252 1.00 38.03 88 ILE A CA 1
ATOM 755 C C . ILE A 1 88 ? 6.544 22.301 -5.585 1.00 38.03 88 ILE A C 1
ATOM 757 O O . ILE A 1 88 ? 7.167 21.889 -4.597 1.00 38.03 88 ILE A O 1
ATOM 761 N N . ASP A 1 89 ? 6.752 23.436 -6.240 1.00 33.53 89 ASP A N 1
ATOM 762 C CA . ASP A 1 89 ? 7.329 24.684 -5.734 1.00 33.53 89 ASP A CA 1
ATOM 763 C C . ASP A 1 89 ? 6.643 25.110 -4.421 1.00 33.53 89 ASP A C 1
ATOM 765 O O . ASP A 1 89 ? 5.397 24.949 -4.327 1.00 33.53 89 ASP A O 1
#

pLDDT: mean 71.6, std 20.45, range [33.47, 95.94]

Organism: NCBI:txid2743089

Solvent-accessible surface area (backbone atoms only — not comparable to full-atom values): 5515 Å² total; per-residue (Å²): 139,56,78,66,71,80,62,65,69,51,79,73,67,66,53,43,83,84,61,73,42,66,77,70,51,54,56,50,48,51,48,44,40,63,70,55,47,51,55,50,39,35,74,67,26,38,29,38,72,44,80,90,75,74,41,79,46,80,18,92,40,28,74,79,50,42,64,58,55,46,52,47,69,76,38,66,91,74,55,58,72,85,70,46,74,74,83,80,125